Protein AF-A0A418Y6U9-F1 (afdb_monomer_lite)

pLDDT: mean 88.78, std 9.74, range [48.22, 95.12]

Organism: NCBI:txid2320864

Radius of gyration: 11.53 Å; chains: 1; bounding box: 28×27×30 Å

Secondary structure (DSSP, 8-state):
-------BPPTT-PPTT--TT--EEEEEEE-TTSPEEEEEEEETT---

Sequence (48 aa):
GAMTMGFMLPARGLPGGLSVGDTVTFSVQETSDGVYRITAIAKVGGTR

InterPro domains:
  IPR0216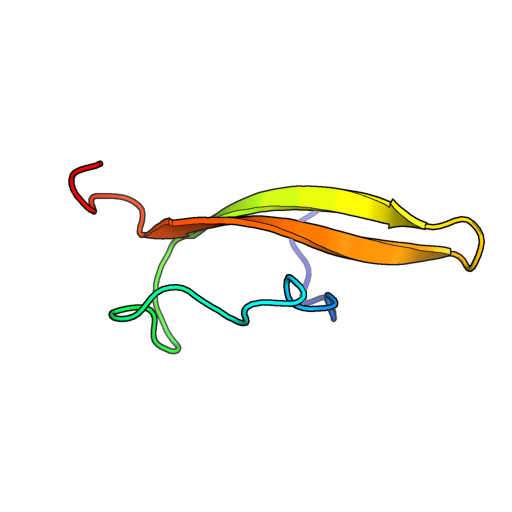47 Copper binding periplasmic protein CusF [PF11604] (1-43)
  IPR042230 Copper binding periplasmic protein CusF superfamily [G3DSA:2.40.50.320] (1-47)

Foldseek 3Di:
DDDDDDAAEDPVGDDPPDDPPFDKDWDWDQDPVRGTYTPDMDTDVDDD

Structure (mmCIF, N/CA/C/O backbone):
data_AF-A0A418Y6U9-F1
#
_entry.id   AF-A0A418Y6U9-F1
#
loop_
_atom_site.group_PDB
_atom_site.id
_atom_site.type_symbol
_atom_site.label_atom_id
_atom_site.label_alt_id
_atom_site.label_comp_id
_atom_site.label_asym_id
_atom_site.label_entity_id
_atom_site.label_seq_id
_atom_site.pdbx_PDB_ins_code
_atom_site.Cartn_x
_atom_site.Cartn_y
_atom_site.Cartn_z
_atom_site.occupancy
_atom_site.B_iso_or_equiv
_atom_site.auth_seq_id
_atom_site.auth_comp_id
_atom_site.auth_asym_id
_atom_site.auth_atom_id
_atom_site.pdbx_PDB_model_num
ATOM 1 N N . GLY A 1 1 ? -0.360 15.397 -8.873 1.00 88.69 1 GLY A N 1
ATOM 2 C CA . GLY A 1 1 ? -1.788 15.497 -8.501 1.00 88.69 1 GLY A CA 1
ATOM 3 C C . GLY A 1 1 ? -2.279 14.148 -8.014 1.00 88.69 1 GLY A C 1
ATOM 4 O O . GLY A 1 1 ? -1.512 13.196 -8.078 1.00 88.69 1 GLY A O 1
ATOM 5 N N . ALA A 1 2 ? -3.514 14.059 -7.518 1.00 92.31 2 ALA A N 1
ATOM 6 C CA . ALA A 1 2 ? -4.117 12.769 -7.173 1.00 92.31 2 ALA A CA 1
ATOM 7 C C . ALA A 1 2 ? -4.376 11.940 -8.443 1.00 92.31 2 ALA A C 1
ATOM 9 O O . ALA A 1 2 ? -4.773 12.495 -9.467 1.00 92.31 2 ALA A O 1
ATOM 10 N N . MET A 1 3 ? -4.125 10.633 -8.381 1.00 94.56 3 MET A N 1
ATOM 11 C CA . MET A 1 3 ? -4.281 9.704 -9.504 1.00 94.56 3 MET A CA 1
ATOM 12 C C . MET A 1 3 ? -4.474 8.271 -9.001 1.00 94.56 3 MET A C 1
ATOM 14 O O . MET A 1 3 ? -4.094 7.948 -7.875 1.00 94.56 3 MET A O 1
ATOM 18 N N . THR A 1 4 ? -5.029 7.407 -9.848 1.00 93.69 4 THR A N 1
ATOM 19 C CA . THR A 1 4 ? -5.080 5.958 -9.617 1.00 93.69 4 THR A CA 1
ATOM 20 C C . THR A 1 4 ? -3.816 5.315 -10.180 1.00 93.69 4 THR A C 1
ATOM 22 O O . THR A 1 4 ? -3.474 5.555 -11.335 1.00 93.69 4 THR A O 1
ATOM 25 N N . MET A 1 5 ? -3.129 4.493 -9.386 1.00 93.00 5 MET A N 1
ATOM 26 C CA . MET A 1 5 ? -1.912 3.790 -9.804 1.00 93.00 5 MET A CA 1
ATOM 27 C C . MET A 1 5 ? -1.935 2.322 -9.390 1.00 93.00 5 MET A C 1
ATOM 29 O O . MET A 1 5 ? -2.545 1.961 -8.383 1.00 93.00 5 MET A O 1
ATOM 33 N N . GLY A 1 6 ? -1.226 1.491 -10.156 1.00 91.62 6 GLY A N 1
ATOM 34 C CA . GLY A 1 6 ? -0.912 0.119 -9.774 1.00 91.62 6 GLY A CA 1
ATOM 35 C C . GLY A 1 6 ? 0.360 0.068 -8.930 1.00 91.62 6 GLY A C 1
ATOM 36 O O . GLY A 1 6 ? 1.378 0.639 -9.312 1.00 91.62 6 GLY A O 1
ATOM 37 N N . PHE A 1 7 ? 0.305 -0.640 -7.803 1.00 92.56 7 PHE A N 1
ATOM 38 C CA . PHE A 1 7 ? 1.459 -0.892 -6.943 1.00 92.56 7 PHE A CA 1
ATOM 39 C C . PHE A 1 7 ? 1.631 -2.389 -6.716 1.00 92.56 7 PHE A C 1
ATOM 41 O O . PHE A 1 7 ? 0.649 -3.115 -6.545 1.00 92.56 7 PHE A O 1
ATOM 48 N N . MET A 1 8 ? 2.876 -2.854 -6.648 1.00 93.25 8 MET A N 1
ATOM 49 C CA . MET A 1 8 ? 3.151 -4.210 -6.184 1.00 93.25 8 MET A CA 1
ATOM 50 C C . MET A 1 8 ? 2.960 -4.303 -4.673 1.00 93.25 8 MET A C 1
ATOM 52 O O . MET A 1 8 ? 3.407 -3.436 -3.918 1.00 93.25 8 MET A O 1
ATOM 56 N N . LEU A 1 9 ? 2.345 -5.398 -4.234 1.00 90.62 9 LEU A N 1
ATOM 57 C CA . LEU A 1 9 ? 2.187 -5.697 -2.818 1.00 90.62 9 LEU A CA 1
ATOM 58 C C . LEU A 1 9 ? 3.526 -6.094 -2.172 1.00 90.62 9 LEU A C 1
ATOM 60 O O . LEU A 1 9 ? 4.425 -6.595 -2.860 1.00 90.62 9 LEU A O 1
ATOM 64 N N . PRO A 1 10 ? 3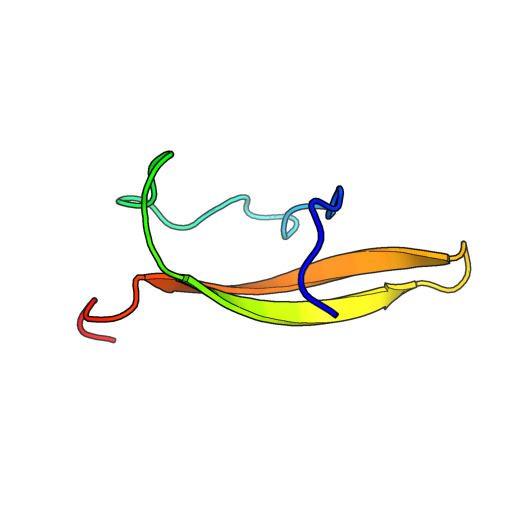.660 -5.928 -0.842 1.00 85.88 10 PRO A N 1
ATOM 65 C CA . PRO A 1 10 ? 4.749 -6.546 -0.098 1.00 85.88 10 PRO A CA 1
ATOM 66 C C . PRO A 1 10 ? 4.741 -8.064 -0.315 1.00 85.88 10 PRO A C 1
ATOM 68 O O . PRO A 1 10 ? 3.683 -8.664 -0.494 1.00 85.88 10 PRO A O 1
ATOM 71 N N . ALA A 1 11 ? 5.900 -8.720 -0.213 1.00 83.75 11 ALA A N 1
ATOM 72 C CA . ALA A 1 11 ? 6.006 -10.173 -0.416 1.00 83.75 11 ALA A CA 1
ATOM 73 C C . ALA A 1 11 ? 5.104 -11.004 0.523 1.00 83.75 11 ALA A C 1
ATOM 75 O O . ALA A 1 11 ? 4.742 -12.129 0.199 1.00 83.75 11 ALA A O 1
ATOM 76 N N . ARG A 1 12 ? 4.732 -10.446 1.683 1.00 85.62 12 ARG A N 1
ATOM 77 C CA . ARG A 1 12 ? 3.830 -11.074 2.664 1.00 85.62 12 ARG A CA 1
ATOM 78 C C . ARG A 1 12 ? 2.349 -10.730 2.445 1.00 85.62 12 ARG A C 1
ATOM 80 O O . ARG A 1 12 ? 1.520 -11.113 3.261 1.00 85.62 12 ARG A O 1
ATOM 87 N N . GLY A 1 13 ? 2.021 -10.008 1.373 1.00 86.56 13 GLY A N 1
ATOM 88 C CA . GLY A 1 13 ? 0.677 -9.513 1.092 1.00 86.56 13 GLY A CA 1
ATOM 89 C C . GLY A 1 13 ? 0.297 -8.279 1.914 1.00 86.56 13 GLY A C 1
ATOM 90 O O . GLY A 1 13 ? 1.151 -7.585 2.472 1.00 86.56 13 GLY A O 1
ATOM 91 N N . LEU A 1 14 ? -1.005 -7.994 1.945 1.00 87.44 14 LEU A N 1
ATOM 92 C CA . LEU A 1 14 ? -1.582 -6.914 2.742 1.00 87.44 14 LEU A CA 1
ATOM 93 C C . LEU A 1 14 ? -1.879 -7.384 4.176 1.00 87.44 14 LEU A C 1
ATOM 95 O O . LEU A 1 14 ? -2.289 -8.532 4.363 1.00 87.44 14 LEU A O 1
ATOM 99 N N . PRO A 1 15 ? -1.741 -6.504 5.184 1.00 85.19 15 PRO A N 1
ATOM 100 C CA . PRO A 1 15 ? -2.288 -6.747 6.514 1.00 85.19 15 PRO A CA 1
ATOM 101 C C . PRO A 1 15 ? -3.799 -7.007 6.455 1.00 85.19 15 PRO A C 1
ATOM 103 O O . PRO A 1 15 ? -4.511 -6.411 5.642 1.00 85.19 15 PRO A O 1
ATOM 106 N N . GLY A 1 16 ? -4.299 -7.872 7.339 1.00 86.06 16 GLY A N 1
ATOM 107 C CA . GLY A 1 16 ? -5.738 -8.095 7.488 1.00 86.06 16 GLY A CA 1
ATOM 108 C C . GLY A 1 16 ? -6.484 -6.818 7.900 1.00 86.06 16 GLY A C 1
ATOM 109 O O . GLY A 1 16 ? -5.906 -5.915 8.501 1.00 86.06 16 GLY A O 1
ATOM 110 N N . GLY A 1 17 ? -7.779 -6.741 7.581 1.00 86.50 17 GLY A N 1
ATOM 111 C CA . GLY A 1 17 ? -8.626 -5.593 7.938 1.00 86.50 17 GLY A CA 1
ATOM 112 C C . GLY A 1 17 ? -8.529 -4.389 6.993 1.00 86.50 17 GLY A C 1
ATOM 113 O O . GLY A 1 17 ? -9.129 -3.352 7.275 1.00 86.50 17 GLY A O 1
ATOM 114 N N . LEU A 1 18 ? -7.808 -4.531 5.875 1.00 90.88 18 LEU A N 1
ATOM 115 C CA . LEU A 1 18 ? -7.855 -3.596 4.752 1.00 90.88 18 LEU A CA 1
ATOM 116 C C . LEU A 1 18 ? -8.905 -4.037 3.734 1.00 90.88 18 LEU A C 1
ATOM 118 O O . LEU A 1 18 ? -9.032 -5.220 3.414 1.00 90.88 18 LEU A O 1
ATOM 122 N N . SER A 1 19 ? -9.673 -3.085 3.222 1.00 91.19 19 SER A N 1
ATOM 123 C CA . SER A 1 19 ? -10.723 -3.321 2.234 1.00 91.19 19 SER A CA 1
ATOM 124 C C . SER A 1 19 ? -10.831 -2.163 1.248 1.00 91.19 19 SER A C 1
ATOM 126 O O . SER A 1 19 ? -10.370 -1.050 1.500 1.00 91.19 19 SER A O 1
ATOM 128 N N . VAL A 1 20 ? -11.444 -2.430 0.095 1.00 91.44 20 VAL A N 1
ATOM 129 C CA . VAL A 1 20 ? -11.758 -1.382 -0.882 1.00 91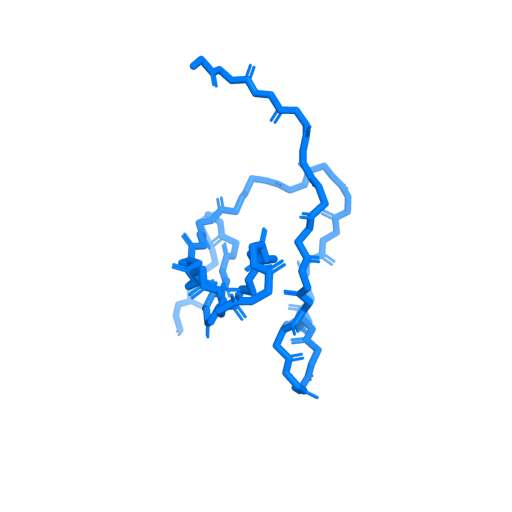.44 20 VAL A CA 1
ATOM 130 C C . VAL A 1 20 ? -12.641 -0.323 -0.217 1.00 91.44 20 VAL A C 1
ATOM 132 O O . VAL A 1 20 ? -13.604 -0.659 0.466 1.00 91.44 20 VAL A O 1
ATOM 135 N N . GLY A 1 21 ? -12.299 0.948 -0.427 1.00 92.50 21 GLY A N 1
ATOM 136 C CA . GLY A 1 21 ? -12.950 2.090 0.220 1.00 92.50 21 GLY A CA 1
ATOM 137 C C . GLY A 1 21 ? -12.209 2.617 1.452 1.00 92.50 21 GLY A C 1
ATOM 138 O O . GLY A 1 21 ? -12.527 3.708 1.916 1.00 92.50 21 GLY A O 1
ATOM 139 N N . ASP A 1 22 ? -11.196 1.902 1.950 1.00 92.44 22 ASP A N 1
ATOM 140 C CA . ASP A 1 22 ? -10.391 2.374 3.072 1.00 92.44 22 ASP A CA 1
ATOM 141 C C . ASP A 1 22 ? -9.429 3.497 2.684 1.00 92.44 22 ASP A C 1
ATOM 143 O O . ASP A 1 22 ? -8.713 3.424 1.683 1.00 92.44 22 ASP A O 1
ATOM 147 N N . THR A 1 23 ? -9.321 4.491 3.564 1.00 93.88 23 THR A N 1
ATOM 148 C CA . THR A 1 23 ? -8.199 5.429 3.552 1.00 93.88 23 THR A CA 1
ATOM 149 C C . THR A 1 23 ? -7.011 4.791 4.263 1.00 93.88 23 THR A C 1
ATOM 151 O O . THR A 1 23 ? -7.099 4.389 5.427 1.00 93.88 23 THR A O 1
ATOM 154 N N . VAL A 1 24 ? -5.878 4.719 3.572 1.00 93.44 24 VAL A N 1
ATOM 155 C CA . VAL A 1 24 ? -4.647 4.095 4.069 1.00 93.44 24 VAL A CA 1
ATOM 156 C C . VAL A 1 24 ? -3.472 5.063 3.992 1.00 93.44 24 VAL A C 1
ATOM 158 O O . VAL A 1 24 ? -3.422 5.936 3.125 1.00 93.44 24 VAL A O 1
ATOM 161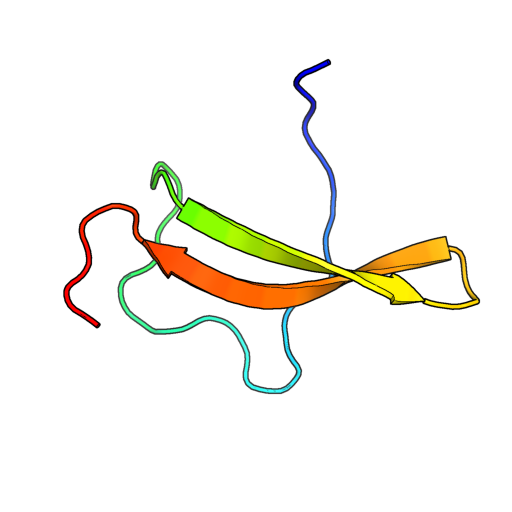 N N . THR A 1 25 ? -2.505 4.889 4.887 1.00 94.31 25 THR A N 1
ATOM 162 C CA . THR A 1 25 ? -1.158 5.447 4.748 1.00 94.31 25 THR A CA 1
ATOM 163 C C . THR A 1 25 ? -0.225 4.337 4.303 1.00 94.31 25 THR A C 1
ATOM 165 O O . THR A 1 25 ? -0.303 3.208 4.787 1.00 94.31 25 THR A O 1
ATOM 168 N N . PHE A 1 26 ? 0.654 4.640 3.355 1.00 94.12 26 PHE A N 1
ATOM 169 C CA . PHE A 1 26 ? 1.571 3.652 2.812 1.00 94.12 26 PHE A CA 1
ATOM 170 C C . PHE A 1 26 ? 2.900 4.287 2.410 1.00 94.12 26 PHE A C 1
ATOM 172 O O . PHE A 1 26 ? 2.990 5.488 2.159 1.00 94.12 26 PHE A O 1
ATOM 179 N N . SER A 1 27 ? 3.939 3.461 2.366 1.00 94.94 27 SER A N 1
ATOM 180 C CA . SER A 1 27 ? 5.265 3.806 1.862 1.00 94.94 27 SER A CA 1
ATOM 181 C C . SER A 1 27 ? 5.559 2.967 0.629 1.00 94.94 27 SER A C 1
ATOM 183 O O . SER A 1 27 ? 5.238 1.776 0.597 1.00 94.94 27 SER A O 1
ATOM 185 N N . VAL A 1 28 ? 6.169 3.587 -0.379 1.00 94.69 28 VAL A N 1
ATOM 186 C CA . VAL A 1 28 ? 6.562 2.927 -1.627 1.00 94.69 28 VAL A CA 1
ATOM 187 C C . VAL A 1 28 ? 8.042 3.100 -1.894 1.00 94.69 28 VAL A C 1
ATOM 189 O O . VAL A 1 28 ? 8.634 4.120 -1.547 1.00 94.69 28 VAL A O 1
ATOM 192 N N . GLN A 1 29 ? 8.613 2.094 -2.538 1.00 94.88 29 GLN A N 1
ATOM 193 C 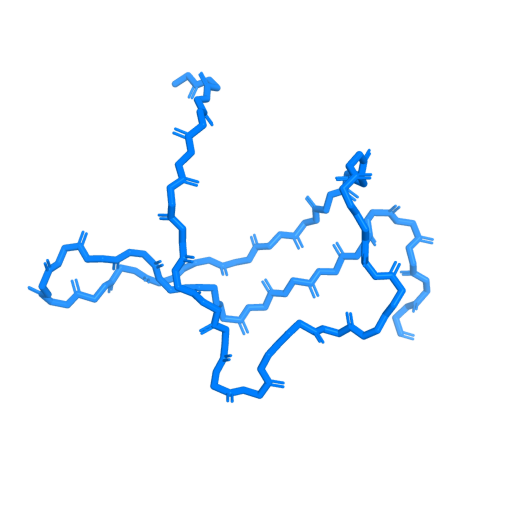CA . GLN A 1 29 ? 9.942 2.135 -3.117 1.00 94.88 29 GLN A CA 1
ATOM 194 C C . GLN A 1 29 ? 9.818 1.891 -4.618 1.00 94.88 29 GLN A C 1
ATOM 196 O O . GLN A 1 29 ? 9.172 0.930 -5.038 1.00 94.88 29 GLN A O 1
ATOM 201 N N . GLU A 1 30 ? 10.435 2.761 -5.410 1.00 94.44 30 GLU A N 1
ATOM 202 C CA . GLU A 1 30 ? 10.611 2.536 -6.841 1.00 94.44 30 GLU A CA 1
ATOM 203 C C . GLU A 1 30 ? 11.716 1.499 -7.058 1.00 94.44 30 GLU A C 1
ATOM 205 O O . GLU A 1 30 ? 12.785 1.564 -6.441 1.00 94.44 30 GLU A O 1
ATOM 210 N N . THR A 1 31 ? 11.442 0.507 -7.893 1.00 90.00 31 THR A N 1
ATOM 211 C CA . THR A 1 31 ? 12.401 -0.514 -8.296 1.00 90.00 31 THR A CA 1
ATOM 212 C C . THR A 1 31 ? 13.085 -0.112 -9.600 1.00 90.00 31 THR A C 1
ATOM 214 O O . THR A 1 31 ? 12.620 0.754 -10.333 1.00 90.00 31 THR A O 1
ATOM 217 N N . SER A 1 32 ? 14.231 -0.725 -9.899 1.00 92.25 32 SER A N 1
ATOM 218 C CA . SER A 1 32 ? 15.058 -0.373 -11.065 1.00 92.25 32 SER A CA 1
ATOM 219 C C . SER A 1 32 ? 14.375 -0.590 -12.422 1.00 92.25 32 SER A C 1
ATOM 221 O O . SER A 1 32 ? 14.852 -0.089 -13.433 1.00 92.25 32 SER A O 1
ATOM 223 N N . ASP A 1 33 ? 13.290 -1.360 -12.451 1.00 91.31 33 ASP A N 1
ATOM 224 C CA . ASP A 1 33 ? 12.410 -1.597 -13.599 1.00 91.31 33 ASP A CA 1
ATOM 225 C C . ASP A 1 33 ? 11.253 -0.578 -13.695 1.00 91.31 33 ASP A C 1
ATOM 227 O O . ASP A 1 33 ? 10.372 -0.729 -14.539 1.00 91.31 33 ASP A O 1
ATOM 231 N N . GLY A 1 34 ? 11.249 0.466 -12.855 1.00 90.00 34 GLY A N 1
ATOM 232 C CA . GLY A 1 34 ? 10.260 1.549 -12.872 1.00 90.00 34 GLY A CA 1
ATOM 233 C C . GLY A 1 34 ? 8.925 1.192 -12.214 1.00 90.00 34 GLY A C 1
ATOM 234 O O . GLY A 1 34 ? 7.926 1.882 -12.419 1.00 90.00 34 GLY A O 1
ATOM 235 N N . VAL A 1 35 ? 8.877 0.104 -11.440 1.00 91.69 35 VAL A N 1
ATOM 236 C CA . VAL A 1 35 ? 7.675 -0.323 -10.715 1.00 91.69 35 VAL A CA 1
ATOM 237 C C . VAL A 1 35 ? 7.687 0.233 -9.288 1.00 91.69 35 VAL A C 1
ATOM 239 O O . VAL A 1 35 ? 8.725 0.340 -8.644 1.00 91.69 35 VAL A O 1
ATOM 242 N N . TYR A 1 36 ? 6.515 0.566 -8.746 1.00 94.25 36 TYR A N 1
ATOM 243 C CA . TYR A 1 36 ? 6.384 0.982 -7.348 1.00 94.25 36 TYR A CA 1
ATOM 244 C C . TYR A 1 36 ? 5.932 -0.186 -6.472 1.00 94.25 36 TYR A C 1
ATOM 246 O O . TYR A 1 36 ? 4.839 -0.734 -6.644 1.00 94.25 36 TYR A O 1
ATOM 254 N N . ARG A 1 37 ? 6.756 -0.550 -5.488 1.00 94.69 37 ARG A N 1
ATOM 255 C CA . ARG A 1 37 ? 6.448 -1.585 -4.495 1.00 94.69 37 ARG A CA 1
ATOM 256 C C . ARG A 1 37 ? 6.073 -0.958 -3.162 1.00 94.69 37 ARG A C 1
ATOM 258 O O . ARG A 1 37 ? 6.829 -0.154 -2.624 1.00 94.69 37 ARG A O 1
ATOM 265 N N . ILE A 1 38 ? 4.947 -1.381 -2.593 1.00 95.12 38 ILE A N 1
ATOM 266 C CA . ILE A 1 38 ? 4.564 -1.024 -1.224 1.00 95.12 38 ILE A CA 1
ATOM 267 C C . ILE A 1 38 ? 5.506 -1.739 -0.251 1.00 95.12 38 ILE A C 1
ATOM 269 O O . ILE A 1 38 ? 5.653 -2.962 -0.294 1.00 95.12 38 ILE A O 1
ATOM 273 N N . THR A 1 39 ? 6.134 -0.979 0.642 1.00 93.56 39 THR A N 1
ATOM 274 C CA . THR A 1 39 ? 7.022 -1.499 1.695 1.00 93.56 39 THR A CA 1
ATO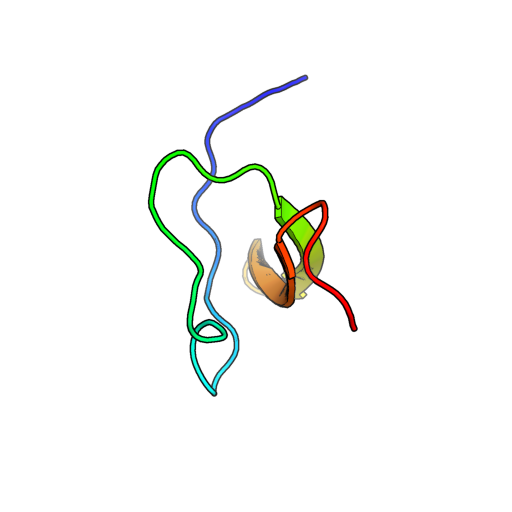M 275 C C . THR A 1 39 ? 6.349 -1.505 3.066 1.00 93.56 39 THR A C 1
ATOM 277 O O . THR A 1 39 ? 6.657 -2.359 3.895 1.00 93.56 39 THR A O 1
ATOM 280 N N . ALA A 1 40 ? 5.390 -0.603 3.285 1.00 91.62 40 ALA A N 1
ATOM 281 C CA . ALA A 1 40 ? 4.544 -0.546 4.472 1.00 91.62 40 ALA A CA 1
ATOM 282 C C . ALA A 1 40 ? 3.166 0.016 4.106 1.00 91.62 40 ALA A C 1
ATOM 284 O O . ALA A 1 40 ? 3.065 0.897 3.255 1.00 91.62 40 ALA A O 1
ATOM 285 N N . ILE A 1 41 ? 2.112 -0.474 4.756 1.00 92.69 41 ILE A N 1
ATOM 286 C CA . ILE A 1 41 ? 0.742 0.015 4.588 1.00 92.69 41 ILE A CA 1
ATOM 287 C C . ILE A 1 41 ? -0.041 -0.188 5.883 1.00 92.69 41 ILE A C 1
ATOM 289 O O . ILE A 1 41 ? 0.099 -1.220 6.538 1.00 92.69 41 ILE A O 1
ATOM 293 N N . ALA A 1 42 ? -0.855 0.796 6.247 1.00 90.81 42 ALA A N 1
ATOM 294 C CA . ALA A 1 42 ? -1.720 0.749 7.413 1.00 90.81 42 ALA A CA 1
ATOM 295 C C . ALA A 1 42 ? -3.019 1.516 7.151 1.00 90.81 42 ALA A C 1
ATOM 297 O O . ALA A 1 42 ? -3.047 2.494 6.400 1.00 90.81 42 ALA A O 1
ATOM 298 N N . LYS A 1 43 ? -4.103 1.087 7.799 1.00 92.19 43 LYS A N 1
ATOM 299 C CA . LYS A 1 43 ? -5.369 1.822 7.786 1.00 92.19 43 LYS A CA 1
ATOM 300 C C . LYS A 1 43 ? -5.204 3.127 8.554 1.00 92.19 43 LYS A C 1
ATOM 302 O O . LYS A 1 43 ? -4.685 3.123 9.672 1.00 92.19 43 LYS A O 1
ATOM 307 N N . VAL A 1 44 ? -5.679 4.237 7.996 1.00 90.56 44 VAL A N 1
ATOM 308 C CA . VAL A 1 44 ? -5.735 5.495 8.747 1.00 90.56 44 VAL A CA 1
ATOM 309 C C . VAL A 1 44 ? -6.748 5.321 9.879 1.00 90.56 44 VAL A C 1
ATOM 311 O O . VAL A 1 44 ? -7.926 5.090 9.628 1.00 90.56 44 VAL A O 1
ATOM 314 N N . GLY A 1 45 ? -6.267 5.372 11.124 1.00 78.19 45 GLY A N 1
ATOM 315 C CA . GLY A 1 45 ? -7.073 5.132 12.329 1.00 78.19 45 GLY A CA 1
ATOM 316 C C . GLY A 1 45 ? -7.022 3.702 12.883 1.00 78.19 45 GLY A C 1
ATOM 317 O O . GLY A 1 45 ? -7.645 3.441 13.908 1.00 78.19 45 GLY A O 1
ATOM 318 N N . GLY A 1 46 ? -6.274 2.782 12.260 1.00 63.06 46 GLY A N 1
ATOM 319 C CA . GLY A 1 46 ? -5.951 1.489 12.869 1.00 63.06 46 GLY A CA 1
ATOM 320 C C . GLY A 1 46 ? -4.882 1.656 13.951 1.00 63.06 46 GLY A C 1
ATOM 321 O O . GLY A 1 46 ? -3.813 2.204 13.680 1.00 63.06 46 GLY A O 1
ATOM 322 N N . THR A 1 47 ? -5.165 1.217 15.178 1.00 50.88 47 THR A N 1
ATOM 323 C CA . THR A 1 47 ? -4.167 1.145 16.256 1.00 50.88 47 THR A CA 1
ATOM 324 C C . THR A 1 47 ? -3.007 0.241 15.839 1.00 50.88 47 THR A C 1
ATOM 326 O O . THR A 1 47 ? -3.235 -0.853 15.326 1.00 50.88 47 THR A O 1
ATOM 329 N N . ARG A 1 48 ? -1.791 0.767 16.023 1.00 48.22 48 ARG A N 1
ATOM 330 C CA . ARG A 1 48 ? -0.495 0.163 15.679 1.00 48.22 48 ARG A CA 1
ATOM 331 C C . ARG A 1 48 ? -0.261 -1.189 16.339 1.00 48.22 48 ARG A C 1
ATOM 333 O O . ARG A 1 48 ? -0.640 -1.320 17.523 1.00 48.22 48 ARG A O 1
#